Protein AF-A0A1E1WVN8-F1 (afdb_monomer_lite)

Structure (mmCIF, N/CA/C/O backbone):
data_AF-A0A1E1WVN8-F1
#
_entry.id   AF-A0A1E1WVN8-F1
#
loop_
_atom_site.group_PDB
_atom_site.id
_atom_site.type_symbol
_atom_site.label_atom_id
_atom_site.label_alt_id
_atom_site.label_comp_id
_atom_site.label_asym_id
_atom_site.label_entity_id
_atom_site.label_seq_id
_atom_site.pdbx_PDB_ins_code
_atom_site.Cartn_x
_atom_site.Cartn_y
_atom_site.Cartn_z
_atom_site.occupancy
_atom_site.B_iso_or_equiv
_atom_site.auth_seq_id
_atom_site.auth_comp_id
_atom_site.auth_asym_id
_atom_site.auth_atom_id
_atom_site.pdbx_PDB_model_num
ATOM 1 N N . MET A 1 1 ? -35.659 0.861 3.375 1.00 45.41 1 MET A N 1
ATOM 2 C CA . MET A 1 1 ? -34.568 1.659 2.764 1.00 45.41 1 MET A CA 1
ATOM 3 C C . MET A 1 1 ? -33.485 0.710 2.239 1.00 45.41 1 MET A C 1
ATOM 5 O O . MET A 1 1 ? -32.356 0.762 2.697 1.00 45.41 1 MET A O 1
ATOM 9 N N . GLU A 1 2 ? -33.822 -0.189 1.309 1.00 45.16 2 GLU A N 1
ATOM 10 C CA . GLU A 1 2 ? -32.931 -1.305 0.913 1.00 45.16 2 GLU A CA 1
ATOM 11 C C . GLU A 1 2 ? -32.354 -1.169 -0.510 1.00 45.16 2 GLU A C 1
ATOM 13 O O . GLU A 1 2 ? -31.520 -1.965 -0.923 1.00 45.16 2 GLU A O 1
ATOM 18 N N . GLY A 1 3 ? -32.745 -0.132 -1.260 1.00 45.72 3 GLY A N 1
ATOM 19 C CA . GLY A 1 3 ? -32.301 0.068 -2.646 1.00 45.72 3 GLY A CA 1
ATOM 20 C C . GLY A 1 3 ? -30.996 0.853 -2.809 1.00 45.72 3 GLY A C 1
ATOM 21 O O . GLY A 1 3 ? -30.356 0.761 -3.850 1.00 45.72 3 GLY A O 1
ATOM 22 N N . THR A 1 4 ? -30.574 1.622 -1.800 1.00 46.44 4 THR A N 1
ATOM 23 C CA . THR A 1 4 ? -29.450 2.565 -1.945 1.00 46.44 4 THR A CA 1
ATOM 24 C C . THR A 1 4 ? -28.080 1.896 -1.796 1.00 46.44 4 THR A C 1
ATOM 26 O O . THR A 1 4 ? -27.117 2.341 -2.415 1.00 46.44 4 THR A O 1
ATOM 29 N N . LEU A 1 5 ? -27.976 0.795 -1.037 1.00 40.38 5 LEU A N 1
ATOM 30 C CA . LEU A 1 5 ? -26.698 0.100 -0.815 1.00 40.38 5 LEU A CA 1
ATOM 31 C C . LEU A 1 5 ? -26.127 -0.518 -2.105 1.00 40.38 5 LEU A C 1
ATOM 33 O O . LEU A 1 5 ? -24.916 -0.503 -2.318 1.00 40.38 5 LEU A O 1
ATOM 37 N N . TRP A 1 6 ? -26.999 -1.003 -2.994 1.00 39.56 6 TRP A N 1
ATOM 38 C CA . TRP A 1 6 ? -26.612 -1.666 -4.245 1.00 39.56 6 TRP A CA 1
ATOM 39 C C . TRP A 1 6 ? -26.043 -0.717 -5.304 1.00 39.56 6 TRP A C 1
ATOM 41 O O . TRP A 1 6 ? -25.374 -1.177 -6.221 1.00 39.56 6 TRP A O 1
ATOM 51 N N . ILE A 1 7 ? -26.274 0.593 -5.180 1.00 48.69 7 ILE A N 1
ATOM 52 C CA . ILE A 1 7 ? -25.741 1.612 -6.102 1.00 48.69 7 ILE A CA 1
ATOM 53 C C . ILE A 1 7 ? -24.389 2.144 -5.605 1.00 48.69 7 ILE A C 1
ATOM 55 O O . ILE A 1 7 ? -23.531 2.519 -6.403 1.00 48.69 7 ILE A O 1
ATOM 59 N N . ILE A 1 8 ? -24.155 2.119 -4.291 1.00 50.22 8 ILE A N 1
ATOM 60 C CA . ILE A 1 8 ? -22.898 2.586 -3.694 1.00 50.22 8 ILE A CA 1
ATOM 61 C C . ILE A 1 8 ? -21.757 1.596 -3.974 1.00 50.22 8 ILE A C 1
ATOM 63 O O . ILE A 1 8 ? -20.641 2.024 -4.271 1.00 50.22 8 ILE A O 1
ATOM 67 N N . LEU A 1 9 ? -22.030 0.284 -3.947 1.00 43.34 9 LEU A N 1
ATOM 68 C CA . LEU A 1 9 ? -21.013 -0.755 -4.166 1.00 43.34 9 LEU A CA 1
ATOM 69 C C . LEU A 1 9 ? -20.342 -0.665 -5.559 1.00 43.34 9 LEU A C 1
ATOM 71 O O . LEU A 1 9 ? -19.111 -0.656 -5.622 1.00 43.34 9 LEU A O 1
ATOM 75 N N . PRO A 1 10 ? -21.090 -0.525 -6.674 1.00 47.06 10 PRO A N 1
ATOM 76 C CA . PRO A 1 10 ? -20.511 -0.328 -8.001 1.00 47.06 10 PRO A CA 1
ATOM 77 C C . PRO A 1 10 ? -19.773 1.005 -8.134 1.00 47.06 10 PRO A C 1
ATOM 79 O O . PRO A 1 10 ? -18.734 1.043 -8.782 1.00 47.06 10 PRO A O 1
ATOM 82 N N . CYS A 1 11 ? -20.254 2.086 -7.506 1.00 45.34 11 CYS A N 1
ATOM 83 C CA . CYS A 1 11 ? -19.571 3.383 -7.532 1.00 45.34 11 CYS A CA 1
ATOM 84 C C . CYS A 1 11 ? -18.225 3.349 -6.795 1.00 45.34 11 CYS A C 1
ATOM 86 O O . CYS A 1 11 ? -17.246 3.894 -7.301 1.00 45.34 11 CYS A O 1
ATOM 88 N N . LEU A 1 12 ? -18.147 2.675 -5.644 1.00 46.97 12 LEU A N 1
ATOM 89 C CA . LEU A 1 12 ? -16.883 2.452 -4.935 1.00 46.97 12 LEU A CA 1
ATOM 90 C C . LEU A 1 12 ? -15.925 1.594 -5.768 1.00 46.97 12 LEU A C 1
ATOM 92 O O . LEU A 1 12 ? -14.761 1.960 -5.914 1.00 46.97 12 LEU A O 1
ATOM 96 N N . MET A 1 13 ? -16.415 0.514 -6.387 1.00 41.44 13 MET A N 1
ATOM 97 C CA . MET A 1 13 ? -15.596 -0.310 -7.283 1.00 41.44 13 MET A CA 1
ATOM 98 C C . MET A 1 13 ? -15.105 0.476 -8.511 1.00 41.44 13 MET A C 1
ATOM 100 O O . MET A 1 13 ? -13.937 0.374 -8.874 1.00 41.44 13 MET A O 1
ATOM 104 N N . PHE A 1 14 ? -15.943 1.319 -9.118 1.00 41.22 14 PHE A N 1
ATOM 105 C CA . PHE A 1 14 ? -15.570 2.134 -10.281 1.00 41.22 14 PHE A CA 1
ATOM 106 C C . PHE A 1 14 ? -14.562 3.245 -9.931 1.00 41.22 14 PHE A C 1
ATOM 108 O O . PHE A 1 14 ? -13.676 3.557 -10.733 1.00 41.22 14 PHE A O 1
ATOM 115 N N . MET A 1 15 ? -14.651 3.812 -8.720 1.00 44.19 15 MET A N 1
ATOM 116 C CA . MET A 1 15 ? -13.644 4.739 -8.190 1.00 44.19 15 MET A CA 1
ATOM 117 C C . MET A 1 15 ? -12.325 4.037 -7.848 1.00 44.19 15 MET A C 1
ATOM 119 O O . MET A 1 15 ? -11.273 4.621 -8.082 1.00 44.19 15 MET A O 1
ATOM 123 N N . MET A 1 16 ? -12.341 2.784 -7.378 1.00 46.62 16 MET A N 1
ATOM 124 C CA . MET A 1 16 ? -11.109 2.002 -7.187 1.00 46.62 16 MET A CA 1
ATOM 125 C C . MET A 1 16 ? -10.405 1.693 -8.518 1.00 46.62 16 MET A C 1
ATOM 127 O O . MET A 1 16 ? -9.179 1.747 -8.587 1.00 46.62 16 MET A O 1
ATOM 131 N N . VAL A 1 17 ? -11.167 1.409 -9.583 1.00 43.94 17 VAL A N 1
ATOM 132 C CA . VAL A 1 17 ? -10.612 1.073 -10.908 1.00 43.94 17 VAL A CA 1
ATOM 133 C C . VAL A 1 17 ? -9.964 2.286 -11.590 1.00 43.94 17 VAL A C 1
ATOM 135 O O . VAL A 1 17 ? -8.870 2.150 -12.122 1.00 43.94 17 VAL A O 1
ATOM 138 N N . ASN A 1 18 ? -10.567 3.481 -11.527 1.00 42.22 18 ASN A N 1
ATOM 139 C CA . ASN A 1 18 ? -9.963 4.701 -12.100 1.00 42.22 18 ASN A CA 1
ATOM 140 C C . ASN A 1 18 ? -8.999 5.422 -11.138 1.00 42.22 18 ASN A C 1
ATOM 142 O O . ASN A 1 18 ? -8.129 6.181 -11.564 1.00 42.22 18 ASN A O 1
ATOM 146 N N . GLY A 1 19 ? -9.154 5.214 -9.829 1.00 49.38 19 GLY A N 1
ATOM 147 C CA . GLY A 1 19 ? -8.317 5.833 -8.804 1.00 49.38 19 GLY A CA 1
ATOM 148 C C . GLY A 1 19 ? -6.909 5.248 -8.755 1.00 49.38 19 GLY A C 1
ATOM 149 O O . GLY A 1 19 ? -5.969 5.980 -8.450 1.00 49.38 19 GLY A O 1
ATOM 150 N N . ASN A 1 20 ? -6.750 3.967 -9.106 1.00 53.66 20 ASN A N 1
ATOM 151 C CA . ASN A 1 20 ? -5.450 3.299 -9.086 1.00 53.66 20 ASN A CA 1
ATOM 152 C C . ASN A 1 20 ? -4.459 3.923 -10.074 1.00 53.66 20 ASN A C 1
ATOM 154 O O . ASN A 1 20 ? -3.327 4.187 -9.684 1.00 53.66 20 ASN A O 1
ATOM 158 N N . ASP A 1 21 ? -4.884 4.245 -11.297 1.00 58.44 21 ASP A N 1
ATOM 159 C CA . ASP A 1 21 ? -4.012 4.917 -12.269 1.00 58.44 21 ASP A CA 1
ATOM 160 C C . ASP A 1 21 ? -3.633 6.326 -11.790 1.00 58.44 21 ASP A C 1
ATOM 162 O O . ASP A 1 21 ? -2.470 6.715 -11.856 1.00 58.44 21 ASP A O 1
ATOM 166 N N . SER A 1 22 ? -4.578 7.061 -11.184 1.00 71.25 22 SER A N 1
ATOM 167 C CA . SER A 1 22 ? -4.296 8.376 -10.589 1.00 71.25 22 SER A CA 1
ATOM 168 C C . SER A 1 22 ? -3.317 8.300 -9.411 1.00 71.25 22 SER A C 1
ATOM 170 O O . SER A 1 22 ? -2.470 9.182 -9.263 1.00 71.25 22 SER A O 1
ATOM 172 N N . PHE A 1 23 ? -3.420 7.270 -8.565 1.00 74.00 23 PHE A N 1
ATOM 173 C CA . PHE A 1 23 ? -2.489 7.043 -7.461 1.00 74.00 23 PHE A CA 1
ATOM 174 C C . PHE A 1 23 ? -1.108 6.633 -7.972 1.00 74.00 23 PHE A C 1
ATOM 176 O O . PHE A 1 23 ? -0.129 7.252 -7.568 1.00 74.00 23 PHE A O 1
ATOM 183 N N . ILE A 1 24 ? -1.027 5.635 -8.860 1.00 81.38 24 ILE A N 1
ATOM 184 C CA . ILE A 1 24 ? 0.238 5.140 -9.419 1.00 81.38 24 ILE A CA 1
ATOM 185 C C . ILE A 1 24 ? 0.963 6.280 -10.134 1.00 81.38 24 ILE A C 1
ATOM 187 O O . ILE A 1 24 ? 2.132 6.518 -9.849 1.00 81.38 24 ILE A O 1
ATOM 191 N N . ASP A 1 25 ? 0.272 7.051 -10.976 1.00 83.00 25 ASP A 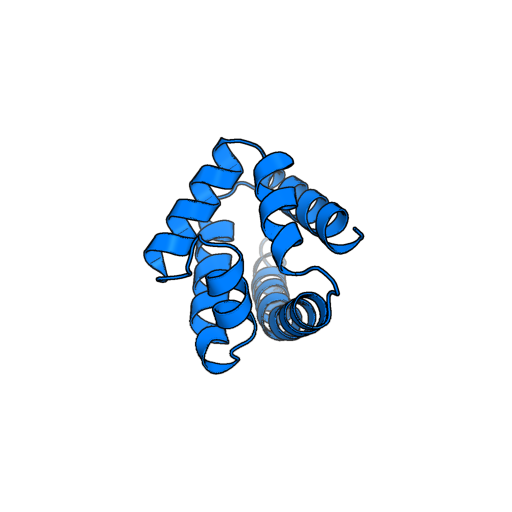N 1
ATOM 192 C CA . ASP A 1 25 ? 0.889 8.167 -11.696 1.00 83.00 25 ASP A CA 1
ATOM 193 C C . ASP A 1 25 ? 1.399 9.254 -10.732 1.00 83.00 25 ASP A C 1
ATOM 195 O O . ASP A 1 25 ? 2.531 9.720 -10.874 1.00 83.00 25 ASP A O 1
ATOM 199 N N . LYS A 1 26 ? 0.622 9.619 -9.700 1.00 79.44 26 LYS A N 1
ATOM 200 C CA . LYS A 1 26 ? 1.061 10.584 -8.671 1.00 79.44 26 LYS A CA 1
ATOM 201 C C . LYS A 1 26 ? 2.227 10.060 -7.839 1.00 79.44 26 LYS A C 1
ATOM 203 O O . LYS A 1 26 ? 3.155 10.812 -7.559 1.00 79.44 26 LYS A O 1
ATOM 208 N N . TYR A 1 27 ? 2.179 8.793 -7.440 1.00 81.81 27 TYR A N 1
ATOM 209 C CA . TYR A 1 27 ? 3.215 8.145 -6.644 1.00 81.81 27 TYR A CA 1
ATOM 210 C C . TYR A 1 27 ? 4.526 8.033 -7.431 1.00 81.81 27 TYR A C 1
ATOM 212 O O . TYR A 1 27 ? 5.583 8.395 -6.925 1.00 81.81 27 TYR A O 1
ATOM 220 N N . CYS A 1 28 ? 4.467 7.612 -8.694 1.00 84.06 28 CYS A N 1
ATOM 221 C CA . CYS A 1 28 ? 5.645 7.437 -9.542 1.00 84.06 28 CYS A CA 1
ATOM 222 C C . CYS A 1 28 ? 6.248 8.759 -10.028 1.00 84.06 28 CYS A C 1
ATOM 224 O O . CYS A 1 28 ? 7.451 8.815 -10.290 1.00 84.06 28 CYS A O 1
ATOM 226 N N . ALA A 1 29 ? 5.442 9.821 -10.113 1.00 82.62 29 ALA A N 1
ATOM 227 C CA . ALA A 1 29 ? 5.915 11.182 -10.354 1.00 82.62 29 ALA A CA 1
ATOM 228 C C . ALA A 1 29 ? 6.441 11.880 -9.084 1.00 82.62 29 ALA A C 1
ATOM 230 O O . ALA A 1 29 ? 7.034 12.956 -9.184 1.00 82.62 29 ALA A O 1
ATOM 231 N N . HIS A 1 30 ? 6.232 11.301 -7.896 1.00 76.69 30 HIS A N 1
ATOM 232 C CA . HIS A 1 30 ? 6.664 11.893 -6.635 1.00 76.69 30 HIS A CA 1
ATOM 233 C C . HIS A 1 30 ? 8.194 11.881 -6.528 1.00 76.69 30 HIS A C 1
ATOM 235 O O . HIS A 1 30 ? 8.824 10.824 -6.627 1.00 76.69 30 HIS A O 1
ATOM 241 N N . ILE A 1 31 ? 8.787 13.056 -6.277 1.00 65.94 31 ILE A N 1
ATOM 242 C CA . ILE A 1 31 ? 10.248 13.262 -6.201 1.00 65.94 31 ILE A CA 1
ATOM 243 C C . ILE A 1 31 ? 10.917 12.296 -5.215 1.00 65.94 31 ILE A C 1
ATOM 245 O O . ILE A 1 31 ? 12.038 11.856 -5.455 1.00 65.94 31 ILE A O 1
ATOM 249 N N . ASP A 1 32 ? 10.209 11.933 -4.143 1.00 72.62 32 ASP A N 1
ATOM 250 C CA . ASP A 1 32 ? 10.716 11.048 -3.094 1.00 72.62 32 ASP A CA 1
ATOM 251 C C . ASP A 1 32 ? 9.749 9.891 -2.775 1.00 72.62 32 ASP A C 1
ATOM 253 O O . ASP A 1 32 ? 9.368 9.649 -1.631 1.00 72.62 32 ASP A O 1
ATOM 257 N N . ALA A 1 33 ? 9.306 9.168 -3.811 1.00 71.62 33 ALA A N 1
ATOM 258 C CA . ALA A 1 33 ? 8.396 8.016 -3.687 1.00 71.62 33 ALA A CA 1
ATOM 259 C C . ALA A 1 33 ? 8.888 6.923 -2.708 1.00 71.62 33 ALA A C 1
ATOM 261 O O . ALA A 1 33 ? 8.092 6.152 -2.166 1.00 71.62 33 ALA A O 1
ATOM 262 N N . VAL A 1 34 ? 10.201 6.870 -2.458 1.00 73.44 34 VAL A N 1
ATOM 263 C CA . VAL A 1 34 ? 10.832 5.970 -1.481 1.00 73.44 34 VAL A CA 1
ATOM 264 C C . VAL A 1 34 ? 10.426 6.347 -0.048 1.00 73.44 34 VAL A C 1
ATOM 266 O O . VAL A 1 34 ? 10.096 5.461 0.739 1.00 73.44 34 VAL A O 1
ATOM 269 N N . LYS A 1 35 ? 10.342 7.646 0.274 1.00 82.06 35 LYS A N 1
ATOM 270 C CA . LYS A 1 35 ? 9.965 8.135 1.614 1.00 82.06 35 LYS A CA 1
ATOM 271 C C . LYS A 1 35 ? 8.483 8.007 1.935 1.00 82.06 35 LYS A C 1
ATOM 273 O O . LYS A 1 35 ? 8.119 8.034 3.107 1.00 82.06 35 LYS A O 1
ATOM 278 N N . PHE A 1 36 ? 7.619 7.855 0.933 1.00 85.81 36 PHE A N 1
ATOM 279 C CA . PHE A 1 36 ? 6.179 7.726 1.160 1.00 85.81 36 PHE A CA 1
ATOM 280 C C . PHE A 1 36 ? 5.849 6.559 2.103 1.00 85.81 36 PHE A C 1
ATOM 282 O O . PHE A 1 36 ? 5.103 6.737 3.065 1.00 85.81 36 PHE A O 1
ATOM 289 N N . PHE A 1 37 ? 6.431 5.376 1.872 1.00 82.62 37 PHE A N 1
ATOM 290 C CA . PHE A 1 37 ? 6.169 4.215 2.729 1.00 82.62 37 PHE A CA 1
ATOM 291 C C . PHE A 1 37 ? 6.846 4.323 4.091 1.00 82.62 37 PHE A C 1
ATOM 293 O O . PHE A 1 37 ? 6.270 3.866 5.075 1.00 82.62 37 PHE A O 1
ATOM 300 N 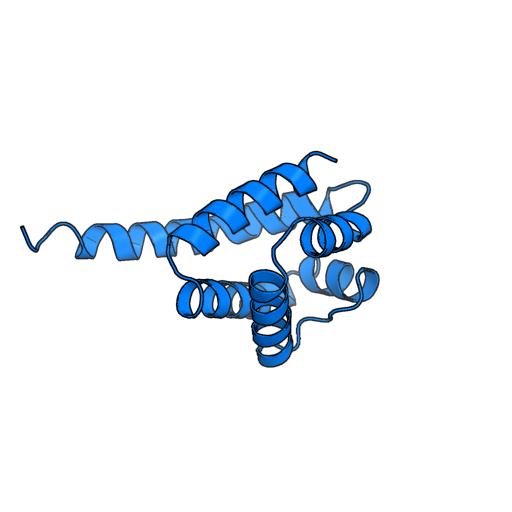N . ASP A 1 38 ? 7.999 4.988 4.176 1.00 86.62 38 ASP A N 1
ATOM 301 C CA . ASP A 1 38 ? 8.619 5.308 5.462 1.00 86.62 38 ASP A CA 1
ATOM 302 C C . ASP A 1 38 ? 7.711 6.238 6.283 1.00 86.62 38 ASP A C 1
ATOM 304 O O . ASP A 1 38 ? 7.455 5.981 7.460 1.00 86.62 38 ASP A O 1
ATOM 308 N N . CYS A 1 39 ? 7.144 7.277 5.660 1.00 87.94 39 CYS A N 1
ATOM 309 C CA . CYS A 1 39 ? 6.145 8.144 6.286 1.00 87.94 39 CYS A CA 1
ATOM 310 C C . CYS A 1 39 ? 4.911 7.351 6.728 1.00 87.94 39 CYS A C 1
ATOM 312 O O . CYS A 1 39 ? 4.466 7.490 7.870 1.00 87.94 39 CYS A O 1
ATOM 314 N N . LEU A 1 40 ? 4.385 6.490 5.855 1.00 87.69 40 LEU A N 1
ATOM 315 C CA . LEU A 1 40 ? 3.192 5.692 6.123 1.00 87.69 40 LEU A CA 1
ATOM 316 C C . LEU A 1 40 ? 3.422 4.747 7.307 1.00 87.69 40 LEU A C 1
ATOM 318 O O . LEU A 1 40 ? 2.589 4.692 8.206 1.00 87.69 40 LEU A O 1
ATOM 322 N N . TYR A 1 41 ? 4.565 4.060 7.362 1.00 87.06 41 TYR A N 1
ATOM 323 C CA . TYR A 1 41 ? 4.900 3.153 8.462 1.00 87.06 41 TYR A CA 1
ATOM 324 C C . TYR A 1 41 ? 5.187 3.861 9.787 1.00 87.06 41 TYR A C 1
ATOM 326 O O . TYR A 1 41 ? 4.969 3.261 10.840 1.00 87.06 41 TYR A O 1
ATOM 334 N N . ASN A 1 42 ? 5.649 5.111 9.747 1.00 90.12 42 ASN A N 1
ATOM 335 C CA . ASN A 1 42 ? 5.900 5.909 10.948 1.00 90.12 42 ASN A CA 1
ATOM 336 C C . ASN A 1 42 ? 4.652 6.648 11.458 1.00 90.12 42 ASN A C 1
ATOM 338 O O . ASN A 1 42 ? 4.575 6.954 12.646 1.00 90.12 42 ASN A O 1
ATOM 342 N N . THR A 1 43 ? 3.694 6.945 10.578 1.00 90.94 43 THR A N 1
ATOM 343 C CA . THR A 1 43 ? 2.488 7.729 10.906 1.00 90.94 43 THR A CA 1
ATOM 344 C C . THR A 1 43 ? 1.291 6.836 11.223 1.00 90.94 43 THR A C 1
ATOM 346 O O . THR A 1 43 ? 0.510 7.144 12.122 1.00 90.94 43 THR A O 1
ATOM 349 N N . ALA A 1 44 ? 1.136 5.721 10.505 1.00 88.69 44 ALA A N 1
ATOM 350 C CA . ALA A 1 44 ? 0.038 4.794 10.730 1.00 88.69 44 ALA A CA 1
ATOM 351 C C . ALA A 1 44 ? 0.203 4.021 12.050 1.00 88.69 44 ALA A C 1
ATOM 353 O O . ALA A 1 44 ? 1.305 3.825 12.567 1.00 88.69 44 ALA A O 1
ATOM 354 N N . THR A 1 45 ? -0.910 3.517 12.587 1.00 90.81 45 THR A N 1
ATOM 355 C CA . THR A 1 45 ? -0.870 2.680 13.791 1.00 90.81 45 THR A CA 1
ATOM 356 C C . THR A 1 45 ? -0.144 1.356 13.523 1.00 90.81 45 THR A C 1
ATOM 358 O O . THR A 1 45 ? -0.125 0.849 12.398 1.00 90.81 45 THR A O 1
ATOM 361 N N . LYS A 1 46 ? 0.404 0.728 14.573 1.00 90.50 46 LYS A N 1
ATOM 362 C CA . LYS A 1 46 ? 1.041 -0.599 14.459 1.00 90.50 46 LYS A CA 1
ATOM 363 C C . LYS A 1 46 ? 0.098 -1.655 13.874 1.00 90.50 46 LYS A C 1
ATOM 365 O O . LYS A 1 46 ? 0.550 -2.527 13.135 1.00 90.50 46 LYS A O 1
ATOM 370 N N . GLU A 1 47 ? -1.192 -1.575 14.194 1.00 91.81 47 GLU A N 1
ATOM 371 C CA . GLU A 1 47 ? -2.210 -2.482 13.662 1.00 91.81 47 GLU A CA 1
ATOM 372 C C . GLU A 1 47 ? -2.419 -2.263 12.160 1.00 91.81 47 GLU A C 1
ATOM 374 O O . GLU A 1 47 ? -2.331 -3.216 11.383 1.00 91.81 47 GLU A O 1
ATOM 379 N N . THR A 1 48 ? -2.586 -1.009 11.734 1.00 88.75 48 THR A N 1
ATOM 380 C CA . THR A 1 48 ? -2.693 -0.630 10.318 1.00 88.75 48 THR A CA 1
ATOM 381 C C . THR A 1 48 ? -1.470 -1.110 9.532 1.00 88.75 48 THR A C 1
ATOM 383 O O . THR A 1 48 ? -1.613 -1.751 8.492 1.00 88.75 48 THR A O 1
ATOM 386 N N . VAL A 1 49 ? -0.256 -0.892 10.052 1.00 89.62 49 VAL A N 1
ATOM 387 C CA . VAL A 1 49 ? 0.991 -1.358 9.417 1.00 89.62 49 VAL A CA 1
ATOM 388 C C . VAL A 1 49 ? 1.053 -2.887 9.331 1.00 89.62 49 VAL A C 1
ATOM 390 O O . VAL A 1 49 ? 1.522 -3.432 8.330 1.00 89.62 49 VAL A O 1
ATOM 393 N N . SER A 1 50 ? 0.569 -3.597 10.353 1.00 93.38 50 SER A N 1
ATOM 394 C CA . SER A 1 50 ? 0.487 -5.063 10.338 1.00 93.38 50 SER A CA 1
ATOM 395 C C . SER A 1 50 ? -0.440 -5.564 9.224 1.00 93.38 50 SER A C 1
ATOM 397 O O . SER A 1 50 ? -0.048 -6.425 8.432 1.00 93.38 50 SER A O 1
ATOM 399 N N . LYS A 1 51 ? -1.625 -4.954 9.088 1.00 93.31 51 LYS A N 1
ATOM 400 C CA . LYS A 1 51 ? -2.587 -5.231 8.006 1.00 93.31 51 LYS A CA 1
ATOM 401 C C . LYS A 1 51 ? -1.975 -4.962 6.624 1.00 93.31 51 LYS A C 1
ATOM 403 O O . LYS A 1 51 ? -2.086 -5.804 5.735 1.00 93.31 51 LYS A O 1
ATOM 408 N N . PHE A 1 52 ? -1.215 -3.873 6.479 1.00 89.06 52 PHE A N 1
ATOM 409 C CA . PHE A 1 52 ? -0.422 -3.578 5.276 1.00 89.06 52 PHE A CA 1
ATOM 410 C C . PHE A 1 52 ? 0.546 -4.687 4.902 1.00 89.06 52 PHE A C 1
ATOM 412 O O . PHE A 1 52 ? 0.558 -5.145 3.760 1.00 89.06 52 PHE A O 1
ATOM 419 N N . LYS A 1 53 ? 1.373 -5.116 5.855 1.00 91.44 53 LYS A N 1
ATOM 420 C CA . LYS A 1 53 ? 2.374 -6.159 5.614 1.00 91.44 53 LYS A CA 1
ATOM 421 C C . LYS A 1 53 ? 1.719 -7.492 5.270 1.00 91.44 53 LYS A C 1
ATOM 423 O O . LYS A 1 53 ? 2.215 -8.181 4.384 1.00 91.44 53 LYS A O 1
ATOM 428 N N . LYS A 1 54 ? 0.592 -7.816 5.912 1.00 94.62 54 LYS A N 1
ATOM 429 C CA . LYS A 1 54 ? -0.204 -9.005 5.595 1.00 94.62 54 LYS A CA 1
ATOM 430 C C . LYS A 1 54 ? -0.682 -8.981 4.139 1.00 94.62 54 LYS A C 1
ATOM 432 O O . LYS A 1 54 ? -0.311 -9.868 3.377 1.00 94.62 54 LYS A O 1
ATOM 437 N N . CYS A 1 55 ? -1.419 -7.946 3.733 1.00 92.44 55 CYS A N 1
ATOM 438 C CA . CYS A 1 55 ? -1.948 -7.858 2.368 1.00 92.44 55 CYS A CA 1
ATOM 439 C C . CYS A 1 55 ? -0.843 -7.752 1.308 1.00 92.44 55 CYS A C 1
ATOM 441 O O . CYS A 1 55 ? -0.946 -8.353 0.241 1.00 92.44 55 CYS A O 1
ATOM 443 N N . ALA A 1 56 ? 0.249 -7.040 1.607 1.00 91.94 56 ALA A N 1
ATOM 444 C CA . ALA A 1 56 ? 1.415 -6.993 0.729 1.00 91.94 56 ALA A CA 1
ATOM 445 C C . ALA A 1 56 ? 2.037 -8.385 0.542 1.00 91.94 56 ALA A C 1
ATOM 447 O O . ALA A 1 56 ? 2.320 -8.779 -0.587 1.00 91.94 56 ALA A O 1
ATOM 448 N N . SER A 1 57 ? 2.191 -9.154 1.624 1.00 95.06 57 SER A N 1
ATOM 449 C CA . SER A 1 57 ? 2.721 -10.516 1.558 1.00 95.06 57 SER A CA 1
ATOM 450 C C . SER A 1 57 ? 1.822 -11.452 0.752 1.00 95.06 57 SER A C 1
ATOM 452 O O . SER A 1 57 ? 2.342 -12.237 -0.035 1.00 95.06 57 SER A O 1
ATOM 454 N N . GLU A 1 58 ? 0.499 -11.378 0.915 1.00 95.75 58 GLU A N 1
ATOM 455 C CA . GLU A 1 58 ? -0.445 -12.241 0.184 1.00 95.75 58 GLU A CA 1
ATOM 456 C C . GLU A 1 58 ? -0.394 -12.006 -1.333 1.00 95.75 58 GLU A C 1
ATOM 458 O O . GLU A 1 58 ? -0.581 -12.936 -2.115 1.00 95.75 58 GLU A O 1
ATOM 463 N N . GLN A 1 59 ? -0.081 -10.776 -1.752 1.00 95.00 59 GLN A N 1
ATOM 464 C CA . GLN A 1 59 ? -0.017 -10.381 -3.162 1.00 95.00 59 GLN A CA 1
ATOM 465 C C . GLN A 1 59 ? 1.412 -10.290 -3.717 1.00 95.00 59 GLN A C 1
ATOM 467 O O . GLN A 1 59 ? 1.607 -9.858 -4.855 1.00 95.00 59 GLN A O 1
ATOM 472 N N . ASN A 1 60 ? 2.416 -10.726 -2.947 1.00 94.06 60 ASN A N 1
ATOM 473 C CA . ASN A 1 60 ? 3.839 -10.637 -3.297 1.00 94.06 60 ASN A CA 1
ATOM 474 C C . ASN A 1 60 ? 4.289 -9.207 -3.654 1.00 94.06 60 ASN A C 1
ATOM 476 O O . ASN A 1 60 ? 5.073 -9.005 -4.582 1.00 94.06 60 ASN A O 1
ATOM 480 N N . ILE A 1 61 ? 3.773 -8.212 -2.933 1.00 91.44 61 ILE A N 1
ATOM 481 C CA . ILE A 1 61 ? 4.199 -6.815 -3.031 1.00 91.44 61 ILE A CA 1
ATOM 482 C C . ILE A 1 61 ? 5.425 -6.644 -2.118 1.00 91.44 61 ILE A C 1
ATOM 484 O O . ILE A 1 61 ? 5.305 -6.882 -0.909 1.00 91.44 61 ILE A O 1
ATOM 488 N N . PRO A 1 62 ? 6.592 -6.217 -2.639 1.00 91.12 62 PRO A N 1
ATOM 489 C CA . PRO A 1 62 ? 7.807 -6.042 -1.842 1.00 91.12 62 PRO A CA 1
ATOM 490 C C . PRO A 1 62 ? 7.580 -5.120 -0.643 1.00 91.12 62 PRO A C 1
ATOM 492 O O . PRO A 1 62 ? 6.742 -4.226 -0.706 1.00 91.12 62 PRO A O 1
ATOM 495 N N . ILE A 1 63 ? 8.294 -5.317 0.467 1.00 85.44 63 ILE A N 1
ATOM 496 C CA . ILE A 1 63 ? 8.213 -4.435 1.654 1.00 85.44 63 ILE A CA 1
ATOM 497 C C . ILE A 1 63 ? 9.345 -3.406 1.662 1.00 85.44 63 ILE A C 1
ATOM 499 O O . ILE A 1 63 ? 9.153 -2.315 2.199 1.00 85.44 63 ILE A O 1
ATOM 503 N N . ASP A 1 64 ? 10.478 -3.738 1.041 1.00 86.94 64 ASP A N 1
ATOM 504 C CA . ASP A 1 64 ? 11.576 -2.807 0.803 1.00 86.94 64 ASP A CA 1
ATOM 505 C C . ASP A 1 64 ? 11.097 -1.601 -0.014 1.00 86.94 64 ASP A C 1
ATOM 507 O O . ASP A 1 64 ? 10.354 -1.754 -0.983 1.00 86.94 64 ASP A O 1
ATOM 511 N N . SER A 1 65 ? 11.499 -0.397 0.387 1.00 79.50 65 SER A N 1
ATOM 512 C CA . SER A 1 65 ? 10.973 0.849 -0.176 1.00 79.50 65 SER A CA 1
ATOM 513 C C . SER A 1 65 ? 11.388 1.067 -1.633 1.00 79.50 65 SER A C 1
ATOM 515 O O . SER A 1 65 ? 10.601 1.609 -2.414 1.00 79.50 65 SER A O 1
ATOM 517 N N . LYS A 1 66 ? 12.580 0.607 -2.033 1.00 81.50 66 LYS A N 1
ATOM 518 C CA . LYS A 1 66 ? 13.062 0.729 -3.411 1.00 81.50 66 LYS A CA 1
ATOM 519 C C . LYS A 1 66 ? 12.411 -0.315 -4.314 1.00 81.50 66 LYS A C 1
ATOM 521 O O . LYS A 1 66 ? 11.854 0.050 -5.347 1.00 81.50 66 LYS A O 1
ATOM 526 N N . GLU A 1 67 ? 12.416 -1.582 -3.907 1.00 88.56 67 GLU A N 1
ATOM 527 C CA . GLU A 1 67 ? 11.759 -2.655 -4.669 1.00 88.56 67 GLU A CA 1
ATOM 528 C C . GLU A 1 67 ? 10.254 -2.409 -4.801 1.00 88.56 67 GLU A C 1
ATOM 530 O O . GLU A 1 67 ? 9.668 -2.633 -5.861 1.00 88.56 67 GLU A O 1
ATOM 535 N N . ARG A 1 68 ? 9.619 -1.895 -3.742 1.00 87.50 68 ARG A N 1
ATOM 536 C CA . ARG A 1 68 ? 8.198 -1.545 -3.756 1.00 87.50 68 ARG A CA 1
ATOM 537 C C . ARG A 1 68 ? 7.898 -0.423 -4.739 1.0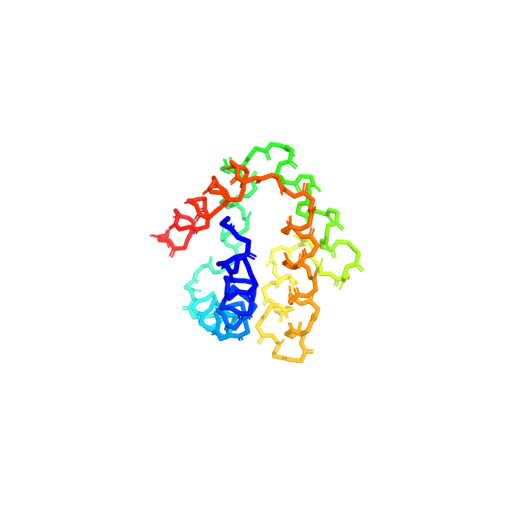0 87.50 68 ARG A C 1
ATOM 539 O O . ARG A 1 68 ? 6.876 -0.498 -5.414 1.00 87.50 68 ARG A O 1
ATOM 546 N N . ARG A 1 69 ? 8.756 0.596 -4.836 1.00 87.19 69 ARG A N 1
ATOM 547 C CA . ARG A 1 69 ? 8.582 1.668 -5.822 1.00 87.19 69 ARG A CA 1
ATOM 548 C C . ARG A 1 69 ? 8.575 1.098 -7.234 1.00 87.19 69 ARG A C 1
ATOM 550 O O . ARG A 1 69 ? 7.640 1.360 -7.985 1.00 87.19 69 ARG A O 1
ATOM 557 N N . ASP A 1 70 ? 9.599 0.322 -7.575 1.00 89.94 70 ASP A N 1
ATOM 558 C CA . ASP A 1 70 ? 9.736 -0.242 -8.918 1.00 89.94 70 ASP A CA 1
ATOM 559 C C . ASP A 1 70 ? 8.567 -1.193 -9.226 1.00 89.94 70 ASP A C 1
ATOM 561 O O . ASP A 1 70 ? 8.003 -1.147 -10.318 1.00 89.94 70 ASP A O 1
ATOM 565 N N . PHE A 1 71 ? 8.118 -1.964 -8.231 1.00 91.12 71 PHE A N 1
ATOM 566 C CA . PHE A 1 71 ? 6.928 -2.803 -8.336 1.00 91.12 71 PHE A CA 1
ATOM 567 C C . PHE A 1 71 ? 5.647 -1.996 -8.591 1.00 91.12 71 PHE A C 1
ATOM 569 O O . PHE A 1 71 ? 4.871 -2.368 -9.467 1.00 91.12 71 PHE A O 1
ATOM 576 N N . ILE A 1 72 ? 5.411 -0.910 -7.841 1.00 88.88 72 ILE A N 1
ATOM 577 C CA . ILE A 1 72 ? 4.215 -0.062 -7.994 1.00 88.88 72 ILE A CA 1
ATOM 578 C C . ILE A 1 72 ? 4.207 0.643 -9.353 1.00 88.88 72 ILE A C 1
ATOM 580 O O . ILE A 1 72 ? 3.154 0.768 -9.974 1.00 88.88 72 ILE A O 1
ATOM 584 N N . CYS A 1 73 ? 5.372 1.106 -9.809 1.00 87.81 73 CYS A N 1
ATOM 585 C CA . CYS A 1 73 ? 5.504 1.862 -11.052 1.00 87.81 73 CYS A CA 1
ATOM 586 C C . CYS A 1 73 ? 5.533 0.994 -12.313 1.00 87.81 73 CYS A C 1
ATOM 588 O O . CYS A 1 73 ? 5.384 1.516 -13.419 1.00 87.81 73 CYS A O 1
ATOM 590 N N . ASP A 1 74 ? 5.681 -0.321 -12.170 1.00 91.19 74 ASP A N 1
ATOM 591 C CA . ASP A 1 74 ? 5.459 -1.262 -13.258 1.00 91.19 74 ASP A CA 1
ATOM 592 C C . ASP A 1 74 ? 3.959 -1.548 -13.414 1.00 91.19 74 ASP A C 1
ATOM 594 O O . ASP A 1 74 ? 3.338 -2.256 -12.617 1.00 91.19 74 ASP A O 1
ATOM 598 N N . ARG A 1 75 ? 3.377 -1.029 -14.501 1.00 84.75 75 ARG A N 1
ATOM 599 C CA . ARG A 1 75 ? 1.952 -1.190 -14.829 1.00 84.75 75 ARG A CA 1
ATOM 600 C C . ARG A 1 75 ? 1.528 -2.655 -14.982 1.00 84.75 75 ARG A C 1
ATOM 602 O O . ARG A 1 75 ? 0.349 -2.952 -14.803 1.00 84.75 75 ARG A O 1
ATOM 609 N N . ASN A 1 76 ? 2.457 -3.582 -15.229 1.00 90.06 76 ASN A N 1
ATOM 610 C CA . ASN A 1 76 ? 2.145 -5.015 -15.254 1.00 90.06 76 ASN A CA 1
ATOM 611 C C . ASN A 1 76 ? 1.735 -5.562 -13.874 1.00 90.06 76 ASN A C 1
ATOM 613 O O . ASN A 1 76 ? 1.111 -6.619 -13.791 1.00 90.06 76 ASN A O 1
ATOM 617 N N . ASN A 1 77 ? 2.043 -4.845 -12.787 1.00 90.62 77 ASN A N 1
ATOM 618 C CA . ASN A 1 77 ? 1.657 -5.219 -11.426 1.00 90.62 77 ASN A CA 1
ATOM 619 C C . ASN A 1 77 ? 0.349 -4.565 -10.955 1.00 90.62 77 ASN A C 1
ATOM 621 O O . ASN A 1 77 ? -0.053 -4.793 -9.811 1.00 90.62 77 ASN A O 1
ATOM 625 N N . ALA A 1 78 ? -0.346 -3.798 -11.805 1.00 85.06 78 ALA A N 1
ATOM 626 C CA . ALA A 1 78 ? -1.566 -3.075 -11.431 1.00 85.06 78 ALA A CA 1
ATOM 627 C C . ALA A 1 78 ? -2.636 -3.981 -10.790 1.00 85.06 78 ALA A C 1
ATOM 629 O O . ALA A 1 78 ? -3.262 -3.597 -9.800 1.00 85.06 78 ALA A O 1
ATOM 630 N N . ASP A 1 79 ? -2.795 -5.215 -11.280 1.00 87.62 79 ASP A N 1
ATOM 631 C CA . ASP A 1 79 ? -3.724 -6.183 -10.689 1.00 87.62 79 ASP A CA 1
ATOM 632 C C . ASP A 1 79 ? -3.309 -6.633 -9.286 1.00 87.62 79 ASP A C 1
ATOM 634 O O . ASP A 1 79 ? -4.152 -6.711 -8.395 1.00 87.62 79 ASP A O 1
ATOM 638 N N . LYS A 1 80 ? -2.014 -6.868 -9.043 1.00 89.69 80 LYS A N 1
ATOM 639 C CA . LYS A 1 80 ? -1.516 -7.222 -7.704 1.00 89.69 80 LYS A CA 1
ATOM 640 C C . LYS A 1 80 ? -1.706 -6.072 -6.720 1.00 89.69 80 LYS A C 1
ATOM 642 O O . LYS A 1 80 ? -2.090 -6.305 -5.577 1.00 89.69 80 LYS A O 1
ATOM 647 N N . LEU A 1 81 ? -1.499 -4.832 -7.169 1.00 86.62 81 LEU A N 1
ATOM 648 C CA . LEU A 1 81 ? -1.772 -3.639 -6.364 1.00 86.62 81 LEU A CA 1
ATOM 649 C C . LEU A 1 81 ? -3.260 -3.536 -6.026 1.00 86.62 81 LEU A C 1
A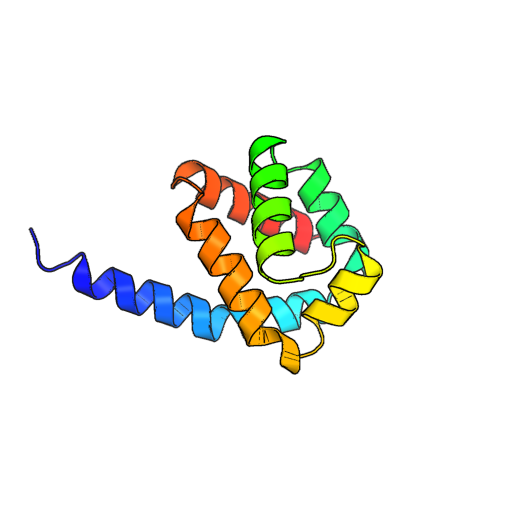TOM 651 O O . LEU A 1 81 ? -3.613 -3.342 -4.865 1.00 86.62 81 LEU A O 1
ATOM 655 N N . ARG A 1 82 ? -4.137 -3.730 -7.018 1.00 86.38 82 ARG A N 1
ATOM 656 C CA . ARG A 1 82 ? -5.593 -3.742 -6.824 1.00 86.38 82 ARG A CA 1
ATOM 657 C C . ARG A 1 82 ? -6.023 -4.813 -5.823 1.00 86.38 82 ARG A C 1
ATOM 659 O O . ARG A 1 82 ? -6.817 -4.516 -4.932 1.00 86.38 82 ARG A O 1
ATOM 666 N N . LEU A 1 83 ? -5.490 -6.029 -5.932 1.00 90.00 83 LEU A N 1
ATOM 667 C CA . LEU A 1 83 ? -5.763 -7.111 -4.983 1.00 90.00 83 LEU A CA 1
ATOM 668 C C . LEU A 1 83 ? -5.231 -6.786 -3.580 1.00 90.00 83 LEU A C 1
ATOM 670 O O . LEU A 1 83 ? -5.912 -7.058 -2.594 1.00 90.00 83 LEU A O 1
ATOM 674 N N . GLY A 1 84 ? -4.069 -6.135 -3.477 1.00 88.81 84 GLY A N 1
ATOM 675 C CA . GLY A 1 84 ? -3.504 -5.698 -2.199 1.00 88.81 84 GLY A CA 1
ATOM 676 C C . GLY A 1 84 ? -4.385 -4.660 -1.500 1.00 88.81 84 GLY A C 1
ATOM 677 O O . GLY A 1 84 ? -4.677 -4.800 -0.314 1.00 88.81 84 GLY A O 1
ATOM 678 N N . TYR A 1 85 ? -4.871 -3.661 -2.243 1.00 85.06 85 TYR A N 1
ATOM 679 C CA . TYR A 1 85 ? -5.834 -2.680 -1.732 1.00 85.06 85 TYR A CA 1
ATOM 680 C C . TYR A 1 85 ? -7.184 -3.307 -1.380 1.00 85.06 85 TYR A C 1
ATOM 682 O O . TYR A 1 85 ? -7.764 -2.961 -0.355 1.00 85.06 85 TYR A O 1
ATOM 690 N N . THR A 1 86 ? -7.662 -4.257 -2.186 1.00 89.31 86 THR A N 1
ATOM 691 C CA . THR A 1 86 ? -8.908 -4.989 -1.902 1.00 89.31 86 THR A CA 1
ATOM 692 C C . THR A 1 86 ? -8.798 -5.733 -0.572 1.00 89.31 86 THR A C 1
ATOM 694 O O . THR A 1 86 ? -9.641 -5.538 0.297 1.00 89.31 86 THR A O 1
ATOM 697 N N . CYS A 1 87 ? -7.703 -6.472 -0.359 1.00 91.81 87 CYS A N 1
ATOM 698 C CA . CYS A 1 87 ? -7.417 -7.128 0.918 1.00 91.81 87 CYS A CA 1
ATOM 699 C C . CYS A 1 87 ? -7.444 -6.138 2.092 1.00 91.81 87 CYS A C 1
ATOM 701 O O .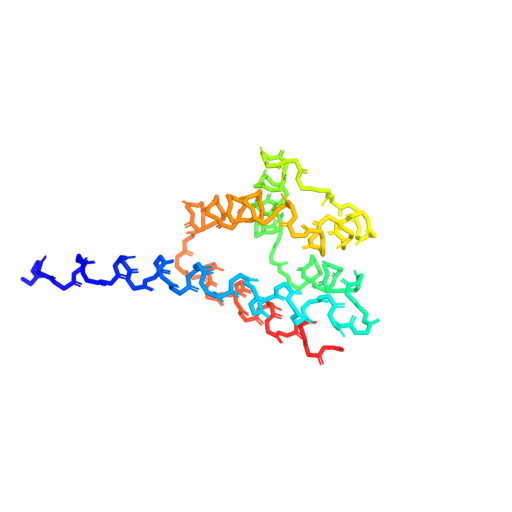 CYS A 1 87 ? -8.021 -6.437 3.134 1.00 91.81 87 CYS A O 1
ATOM 703 N N . LEU A 1 88 ? -6.868 -4.939 1.932 1.00 87.75 88 LEU A N 1
ATOM 704 C CA . LEU A 1 88 ? -6.865 -3.929 2.994 1.00 87.75 88 LEU A CA 1
ATOM 705 C C . LEU A 1 88 ? -8.274 -3.466 3.353 1.00 87.75 88 LEU A C 1
ATOM 707 O O . LEU A 1 88 ? -8.607 -3.411 4.535 1.00 87.75 88 LEU A O 1
ATOM 711 N N . PHE A 1 89 ? -9.107 -3.179 2.353 1.00 86.50 89 PHE A N 1
ATOM 712 C CA . PHE A 1 89 ? -10.492 -2.767 2.581 1.00 86.50 89 PHE A CA 1
ATOM 713 C C . PHE A 1 89 ? -11.364 -3.879 3.170 1.00 86.50 89 PHE A C 1
ATOM 715 O O . PHE A 1 89 ? -12.325 -3.578 3.871 1.00 86.50 89 PHE A O 1
ATOM 722 N N . GLU A 1 90 ? -11.029 -5.145 2.928 1.00 91.00 90 GLU A N 1
ATOM 723 C CA . GLU A 1 90 ? -11.735 -6.286 3.519 1.00 91.00 90 GLU A CA 1
ATOM 724 C C . GLU A 1 90 ? -11.402 -6.493 5.005 1.00 91.00 90 GLU A C 1
ATOM 726 O O . GLU A 1 90 ? -12.247 -6.980 5.757 1.00 91.00 90 GLU A O 1
ATOM 731 N N . ILE A 1 91 ? -10.189 -6.136 5.445 1.00 92.81 91 ILE A N 1
ATOM 732 C CA . ILE A 1 91 ? -9.721 -6.396 6.822 1.00 92.81 91 ILE A CA 1
ATOM 733 C C . ILE A 1 91 ? -9.697 -5.161 7.729 1.00 92.81 91 ILE A C 1
ATOM 735 O O . ILE A 1 91 ? -9.469 -5.294 8.936 1.00 92.81 91 ILE A O 1
ATOM 739 N N . MET A 1 92 ? -9.872 -3.967 7.167 1.00 89.50 92 MET A N 1
ATOM 740 C CA . MET A 1 92 ? -9.968 -2.717 7.918 1.00 89.50 92 MET A CA 1
ATOM 741 C C . MET A 1 92 ? -11.425 -2.366 8.196 1.00 89.50 92 MET A C 1
ATOM 743 O O . MET A 1 92 ? -12.293 -2.513 7.337 1.00 89.50 92 MET A O 1
ATOM 747 N N . ASN A 1 93 ? -11.694 -1.855 9.394 1.00 88.88 93 ASN A N 1
ATOM 748 C CA . ASN A 1 93 ? -12.986 -1.238 9.673 1.00 88.88 93 ASN A CA 1
ATOM 749 C C . ASN A 1 93 ? -13.056 0.188 9.083 1.00 88.88 93 ASN A C 1
ATOM 751 O O . ASN A 1 93 ? -12.066 0.739 8.601 1.00 88.88 93 ASN A O 1
ATOM 755 N N . SER A 1 94 ? -14.241 0.800 9.115 1.00 87.50 94 SER A N 1
ATOM 756 C CA . SER A 1 94 ? -14.464 2.120 8.512 1.00 87.50 94 SER A CA 1
ATOM 757 C C . SER A 1 94 ? -13.584 3.227 9.102 1.00 87.50 94 SER A C 1
ATOM 759 O O . SER A 1 94 ? -13.098 4.066 8.345 1.00 87.50 94 SER A O 1
ATOM 761 N N . ASP A 1 95 ? -13.340 3.216 10.413 1.00 88.19 95 ASP A N 1
ATOM 762 C CA . ASP A 1 95 ? -12.508 4.226 11.075 1.00 88.19 95 ASP A CA 1
ATOM 763 C C . ASP A 1 95 ? -11.040 4.085 10.650 1.00 88.19 95 ASP A C 1
ATOM 765 O O . ASP A 1 95 ? -10.385 5.070 10.306 1.00 88.19 95 ASP A O 1
ATOM 769 N N . GLU A 1 96 ? -10.550 2.848 10.559 1.00 86.50 96 GLU A N 1
ATOM 770 C CA . GLU A 1 96 ? -9.204 2.552 10.065 1.00 86.50 96 GLU A CA 1
ATOM 771 C C . GLU A 1 96 ? -9.011 2.974 8.608 1.00 86.50 96 GLU A C 1
ATOM 773 O O . GLU A 1 96 ? -7.953 3.494 8.260 1.00 86.50 96 GLU A O 1
ATOM 778 N N . ILE A 1 97 ? -10.026 2.795 7.757 1.00 84.81 97 ILE A N 1
ATOM 779 C CA . ILE A 1 97 ? -9.988 3.239 6.355 1.00 84.81 97 ILE A CA 1
ATOM 780 C C . ILE A 1 97 ? -9.904 4.767 6.272 1.00 84.81 97 ILE A C 1
ATOM 782 O O . ILE A 1 97 ? -9.155 5.308 5.454 1.00 84.81 97 ILE A O 1
ATOM 786 N N . ILE A 1 98 ? -10.665 5.479 7.105 1.00 85.06 98 ILE A N 1
ATOM 787 C CA . ILE A 1 98 ? -10.644 6.946 7.149 1.00 85.06 98 ILE A CA 1
ATOM 788 C C . ILE A 1 98 ? -9.262 7.442 7.585 1.00 85.06 98 ILE A C 1
ATOM 790 O O . ILE A 1 98 ? -8.687 8.319 6.936 1.00 85.06 98 ILE A O 1
ATOM 794 N N . ASP A 1 99 ? -8.709 6.877 8.655 1.00 86.12 99 ASP A N 1
ATOM 795 C CA . ASP A 1 99 ? -7.392 7.271 9.159 1.00 86.12 99 ASP A CA 1
ATOM 796 C C . ASP A 1 99 ? -6.258 6.860 8.216 1.00 86.12 99 ASP A C 1
ATOM 798 O O . ASP A 1 99 ? -5.280 7.600 8.053 1.00 86.12 99 ASP A O 1
ATOM 802 N N . PHE A 1 100 ? -6.419 5.738 7.515 1.00 84.62 100 PHE A N 1
ATOM 803 C CA . PHE A 1 100 ? -5.509 5.332 6.459 1.00 84.62 100 PHE A CA 1
ATOM 804 C C . PHE A 1 100 ? -5.472 6.361 5.321 1.00 84.62 100 PHE A C 1
ATOM 806 O O . PHE A 1 100 ? -4.389 6.829 4.966 1.00 84.62 100 PHE A O 1
ATOM 813 N N . HIS A 1 101 ? -6.626 6.788 4.802 1.00 84.81 101 HIS A N 1
ATOM 814 C CA . HIS A 1 101 ? -6.672 7.809 3.751 1.00 84.81 101 HIS A CA 1
ATOM 815 C C . HIS A 1 101 ? -6.051 9.139 4.198 1.00 84.81 101 HIS A C 1
ATOM 817 O O . HIS A 1 101 ? -5.260 9.718 3.453 1.00 84.81 101 HIS A O 1
ATOM 823 N N . LYS A 1 102 ? -6.320 9.595 5.432 1.00 86.81 102 LYS A N 1
ATOM 824 C CA . LYS A 1 102 ? -5.659 10.796 5.983 1.00 86.81 102 LYS A CA 1
ATOM 825 C C . LYS A 1 102 ? -4.138 10.640 6.018 1.00 86.81 102 LYS A C 1
ATOM 827 O O . LYS A 1 102 ? -3.416 11.582 5.701 1.00 86.81 102 LYS A O 1
ATOM 832 N N . THR A 1 103 ? -3.652 9.459 6.400 1.00 87.38 103 THR A N 1
ATOM 833 C CA . THR A 1 103 ? -2.214 9.163 6.451 1.00 87.38 103 THR A CA 1
ATOM 834 C C . THR A 1 103 ? -1.591 9.204 5.058 1.00 87.38 103 THR A C 1
ATOM 836 O O . THR A 1 103 ? -0.549 9.832 4.876 1.00 87.38 103 THR A O 1
ATOM 839 N N . VAL A 1 104 ? -2.247 8.605 4.058 1.00 85.12 104 VAL A N 1
ATOM 840 C CA . VAL A 1 104 ? -1.813 8.675 2.652 1.00 85.12 104 VAL A CA 1
ATOM 841 C C . VAL A 1 104 ? -1.727 10.125 2.182 1.00 85.12 104 VAL A C 1
ATOM 843 O O . VAL A 1 104 ? -0.701 10.519 1.631 1.00 85.12 104 VAL A O 1
ATOM 846 N N . ASP A 1 105 ? -2.749 10.937 2.454 1.00 84.50 105 ASP A N 1
ATOM 847 C CA . ASP A 1 105 ? -2.775 12.350 2.064 1.00 84.50 105 ASP A CA 1
ATOM 848 C C . ASP A 1 105 ? -1.657 13.175 2.714 1.00 84.50 105 ASP A C 1
ATOM 850 O O . ASP A 1 105 ? -1.122 14.085 2.078 1.00 84.50 105 ASP A O 1
ATOM 854 N N . ILE A 1 106 ? -1.303 12.887 3.971 1.00 86.12 106 ILE A N 1
ATOM 855 C CA . ILE A 1 106 ? -0.167 13.525 4.655 1.00 86.12 106 ILE A CA 1
ATOM 856 C C . ILE A 1 106 ? 1.144 13.130 3.972 1.00 86.12 106 ILE A C 1
ATOM 858 O O . ILE A 1 106 ? 1.962 13.997 3.668 1.00 86.12 106 ILE A O 1
ATOM 862 N N . CYS A 1 107 ? 1.341 11.838 3.711 1.00 84.31 107 CYS A N 1
ATOM 863 C CA . CYS A 1 107 ? 2.593 11.324 3.161 1.00 84.31 107 CYS A CA 1
ATOM 864 C C . CYS A 1 107 ? 2.809 11.683 1.683 1.00 84.31 107 CYS A C 1
ATOM 866 O O . CYS A 1 107 ? 3.952 11.823 1.265 1.00 84.31 107 CYS A O 1
ATOM 868 N N . MET A 1 108 ? 1.741 11.876 0.901 1.00 80.88 108 MET A N 1
ATOM 869 C CA . MET A 1 108 ? 1.810 12.322 -0.502 1.00 80.88 108 MET A CA 1
ATOM 870 C C . MET A 1 108 ? 2.107 13.823 -0.672 1.00 80.88 108 MET A C 1
ATOM 872 O O . MET A 1 108 ? 2.247 14.286 -1.802 1.00 80.88 108 MET A O 1
ATOM 876 N N . LYS A 1 109 ? 2.125 14.605 0.415 1.00 80.06 109 LYS A N 1
ATOM 877 C CA . LYS A 1 109 ? 2.383 16.058 0.399 1.00 80.06 109 LYS A CA 1
ATOM 878 C C . LYS A 1 109 ? 3.793 16.434 0.872 1.00 80.06 109 LYS A C 1
ATOM 880 O O . LYS A 1 109 ? 4.060 17.627 1.014 1.00 80.06 109 LYS A O 1
ATOM 885 N N . GLN A 1 110 ? 4.634 15.448 1.190 1.00 68.44 110 GLN A N 1
ATOM 886 C CA . GLN A 1 110 ? 5.990 15.670 1.706 1.00 68.44 110 GLN A CA 1
ATOM 887 C C . GLN A 1 110 ? 7.009 15.967 0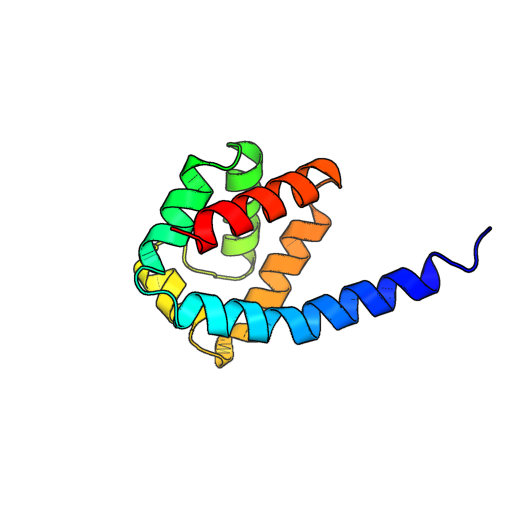.610 1.00 68.44 110 GLN A C 1
ATOM 889 O O . GLN A 1 110 ? 6.830 15.481 -0.525 1.00 68.44 110 GLN A O 1
#

pLDDT: mean 78.65, std 16.85, range [39.56, 95.75]

Secondary structure (DSSP, 8-state):
--SSHHHHHHHHHHHHHHHHHHHHHHHHT-TTHHHHHHHHHHHS-HHHHHHHHHHHHHTT---SHHHHHHHHH-GGGHHHHHHHHHHHHHHS-HHHHHHHHHHHHHHTT-

Radius of gyration: 14.32 Å; chains: 1; bounding box: 48×28×30 Å

Foldseek 3Di:
DPPPVVVVVVVVVVCLVVVLVVCLVLLLPQPCNLCLLVLLCVQADPVLVVLLVVLCVVLVQDPRSVSNNVLSNPPVCSVSVSSSVVSSVVPDDPVSVVSSVVSSVVSSVD

Sequence (110 aa):
MEGTLWIILPCLMFMMVNGNDSFIDKYCAHIDAVKFFDCLYNTATKETVSKFKKCASEQNIPIDSKERRDFICDRNNADKLRLGYTCLFEIMNSDEIIDFHKTVDICMKQ

Organism: Tityus obscurus (NCBI:txid1221240)